Protein AF-C1F8W7-F1 (afdb_monomer_lite)

Structure (mmCIF, N/CA/C/O backbone):
data_AF-C1F8W7-F1
#
_entry.id   AF-C1F8W7-F1
#
loop_
_atom_site.group_PDB
_atom_site.id
_atom_site.type_symbol
_atom_site.label_atom_id
_atom_site.label_alt_id
_atom_site.label_comp_id
_atom_site.label_asym_id
_atom_site.label_entity_id
_atom_site.label_seq_id
_atom_site.pdbx_PDB_ins_code
_atom_site.Cartn_x
_atom_site.Cartn_y
_atom_site.Cartn_z
_atom_site.occupancy
_atom_site.B_iso_or_equiv
_atom_site.auth_seq_id
_atom_site.auth_comp_id
_atom_site.auth_asym_id
_atom_site.auth_atom_id
_atom_site.pdbx_PDB_model_num
ATOM 1 N N . MET A 1 1 ? 30.186 -10.500 -72.890 1.00 46.28 1 MET A N 1
ATOM 2 C CA . MET A 1 1 ? 31.158 -10.379 -71.781 1.00 46.28 1 MET A CA 1
ATOM 3 C C . MET A 1 1 ? 31.282 -8.920 -71.357 1.00 46.28 1 MET A C 1
ATOM 5 O O . MET A 1 1 ? 31.927 -8.168 -72.073 1.00 46.28 1 MET A O 1
ATOM 9 N N . LYS A 1 2 ? 30.659 -8.528 -70.236 1.00 42.94 2 LYS A N 1
ATOM 10 C CA . LYS A 1 2 ? 31.231 -7.647 -69.193 1.00 42.94 2 LYS A CA 1
ATOM 11 C C . LYS A 1 2 ? 30.174 -7.361 -68.121 1.00 42.94 2 LYS A C 1
ATOM 13 O O . LYS A 1 2 ? 29.133 -6.781 -68.398 1.00 42.94 2 LYS A O 1
ATOM 18 N N . GLN A 1 3 ? 30.465 -7.860 -66.924 1.00 51.31 3 GLN A N 1
ATOM 19 C CA . GLN A 1 3 ? 29.768 -7.640 -65.661 1.00 51.31 3 GLN A CA 1
ATOM 20 C C . GLN A 1 3 ? 30.191 -6.286 -65.079 1.00 51.31 3 GLN A C 1
ATOM 22 O O . GLN A 1 3 ? 31.383 -6.006 -65.108 1.00 51.31 3 GLN A O 1
ATOM 27 N N . TYR A 1 4 ? 29.271 -5.533 -64.471 1.00 52.44 4 TYR A N 1
ATOM 28 C CA . TYR A 1 4 ? 29.564 -4.606 -63.364 1.00 52.44 4 TYR A CA 1
ATOM 29 C C . TYR A 1 4 ? 28.331 -4.588 -62.446 1.00 52.44 4 TYR A C 1
ATOM 31 O O . TYR A 1 4 ? 27.256 -4.176 -62.862 1.00 52.44 4 TYR A O 1
ATOM 39 N N . PHE A 1 5 ? 28.339 -5.404 -61.391 1.00 50.53 5 PHE A N 1
ATOM 40 C CA . PHE A 1 5 ? 28.766 -5.091 -60.016 1.00 50.53 5 PHE A CA 1
ATOM 41 C C . PHE A 1 5 ? 27.821 -4.121 -59.300 1.00 50.53 5 PHE A C 1
ATOM 43 O O . PHE A 1 5 ? 27.728 -2.944 -59.631 1.00 50.53 5 PHE A O 1
ATOM 50 N N . GLY A 1 6 ? 27.096 -4.695 -58.337 1.00 49.03 6 GLY A N 1
ATOM 51 C CA . GLY A 1 6 ? 25.993 -4.090 -57.612 1.00 49.03 6 GLY A CA 1
ATOM 52 C C . GLY A 1 6 ? 26.380 -2.889 -56.759 1.00 49.03 6 GLY A C 1
ATOM 53 O O . GLY A 1 6 ? 27.480 -2.794 -56.214 1.00 49.03 6 GLY A O 1
ATOM 54 N N . TRP A 1 7 ? 25.410 -1.993 -56.622 1.00 49.84 7 TRP A N 1
ATOM 55 C CA . TRP A 1 7 ? 25.460 -0.896 -55.676 1.00 49.84 7 TRP A CA 1
ATOM 56 C C . TRP A 1 7 ? 24.860 -1.338 -54.344 1.00 49.84 7 TRP A C 1
ATOM 58 O O . TRP A 1 7 ? 23.746 -1.857 -54.274 1.00 49.84 7 TRP A O 1
ATOM 68 N N . PHE A 1 8 ? 25.665 -1.159 -53.302 1.00 49.38 8 PHE A N 1
ATOM 69 C CA . PHE A 1 8 ? 25.365 -1.442 -51.911 1.00 49.38 8 PHE A CA 1
ATOM 70 C C . PHE A 1 8 ? 24.140 -0.654 -51.436 1.00 49.38 8 PHE A C 1
ATOM 72 O O . PHE A 1 8 ? 24.135 0.576 -51.427 1.00 49.38 8 PHE A O 1
ATOM 79 N N . ALA A 1 9 ? 23.129 -1.385 -50.972 1.00 56.50 9 ALA A N 1
ATOM 80 C CA . ALA A 1 9 ? 22.101 -0.862 -50.094 1.00 56.50 9 ALA A CA 1
ATOM 81 C C . ALA A 1 9 ? 22.719 -0.588 -48.714 1.00 56.50 9 ALA A C 1
ATOM 83 O O . ALA A 1 9 ? 23.208 -1.505 -48.057 1.00 56.50 9 ALA A O 1
ATOM 84 N N . LEU A 1 10 ? 22.670 0.662 -48.260 1.00 51.47 10 LEU A N 1
ATOM 85 C CA . LEU A 1 10 ? 22.930 1.018 -46.867 1.00 51.47 10 LEU A CA 1
ATOM 86 C C . LEU A 1 10 ? 21.813 1.951 -46.392 1.00 51.47 10 LEU A C 1
ATOM 88 O O . LEU A 1 10 ? 21.983 3.151 -46.209 1.00 51.47 10 LEU A O 1
ATOM 92 N N . MET A 1 11 ? 20.622 1.372 -46.238 1.00 56.59 11 MET A N 1
ATOM 93 C CA . MET A 1 11 ? 19.545 1.978 -45.460 1.00 56.59 11 MET A CA 1
ATOM 94 C C . MET A 1 11 ? 19.928 1.863 -43.985 1.00 56.59 11 MET A C 1
ATOM 96 O O . MET A 1 11 ? 19.675 0.845 -43.342 1.00 56.59 11 MET A O 1
ATOM 100 N N . ALA A 1 12 ? 20.579 2.901 -43.465 1.00 53.66 12 ALA A N 1
ATOM 101 C CA . ALA A 1 12 ? 20.793 3.082 -42.040 1.00 53.66 12 ALA A CA 1
ATOM 102 C C . ALA A 1 12 ? 19.430 3.266 -41.355 1.00 53.66 12 ALA A C 1
ATOM 104 O O . ALA A 1 12 ? 18.890 4.368 -41.273 1.00 53.66 12 ALA A O 1
ATOM 105 N N . TRP A 1 13 ? 18.854 2.162 -40.884 1.00 55.41 13 TRP A N 1
ATOM 106 C CA . TRP A 1 13 ? 17.766 2.182 -39.918 1.00 55.41 13 TRP A CA 1
ATOM 107 C C . TRP A 1 13 ? 18.330 2.722 -38.604 1.00 55.41 13 TRP A C 1
ATOM 109 O O . TRP A 1 13 ? 18.877 1.982 -37.788 1.00 55.41 13 TRP A O 1
ATOM 119 N N . LEU A 1 14 ? 18.212 4.035 -38.405 1.00 54.22 14 LEU A N 1
ATOM 120 C CA . LEU A 1 14 ? 18.261 4.637 -37.079 1.00 54.22 14 LEU A CA 1
ATOM 121 C C . LEU A 1 14 ? 17.055 4.100 -36.306 1.00 54.22 14 LEU A C 1
ATOM 123 O O . LEU A 1 14 ? 15.965 4.669 -36.336 1.00 54.22 14 LEU A O 1
ATOM 127 N N . GLY A 1 15 ? 17.247 2.949 -35.664 1.00 50.66 15 GLY A N 1
ATOM 128 C CA . GLY A 1 15 ? 16.325 2.413 -34.682 1.00 50.66 15 GLY A CA 1
ATOM 129 C C . GLY A 1 15 ? 16.209 3.407 -33.536 1.00 50.66 15 GLY A C 1
ATOM 130 O O . GLY A 1 15 ? 17.016 3.392 -32.612 1.00 50.66 15 GLY A O 1
ATOM 131 N N . LEU A 1 16 ? 15.203 4.278 -33.608 1.00 54.72 16 LEU A N 1
ATOM 132 C CA . LEU A 1 16 ? 14.634 4.944 -32.447 1.00 54.72 16 LEU A CA 1
ATOM 133 C C . LEU A 1 16 ? 14.110 3.833 -31.539 1.00 54.72 16 LEU A C 1
ATOM 135 O O . LEU A 1 16 ? 12.988 3.357 -31.702 1.00 54.72 16 LEU A O 1
ATOM 139 N N . THR A 1 17 ? 14.949 3.360 -30.620 1.00 57.91 17 THR A N 1
ATOM 140 C CA . THR A 1 17 ? 14.480 2.543 -29.511 1.00 57.91 17 THR A CA 1
ATOM 141 C C . THR A 1 17 ? 13.478 3.403 -28.744 1.00 57.91 17 THR A C 1
ATOM 143 O O . THR A 1 17 ? 13.836 4.492 -28.285 1.00 57.91 17 THR A O 1
ATOM 146 N N . PRO A 1 18 ? 12.202 2.995 -28.626 1.00 52.28 18 PRO A N 1
ATOM 147 C CA . PRO A 1 18 ? 11.290 3.712 -27.761 1.00 52.28 18 PRO A CA 1
ATOM 148 C C . PRO A 1 18 ? 11.863 3.601 -26.351 1.00 52.28 18 PRO A C 1
ATOM 150 O O . PRO A 1 18 ? 11.937 2.512 -25.780 1.00 52.28 18 PRO A O 1
ATOM 153 N N . VAL A 1 19 ? 12.312 4.727 -25.798 1.00 52.12 19 VAL A N 1
ATOM 154 C CA . VAL A 1 19 ? 12.594 4.830 -24.371 1.00 52.12 19 VAL A CA 1
ATOM 155 C C . VAL A 1 19 ? 11.246 4.635 -23.694 1.00 52.12 19 VAL A C 1
ATOM 157 O O . VAL A 1 19 ? 10.442 5.564 -23.612 1.00 52.12 19 VAL A O 1
ATOM 160 N N . ALA A 1 20 ? 10.959 3.399 -23.288 1.00 51.06 20 ALA A N 1
ATOM 161 C CA . ALA A 1 20 ? 9.822 3.099 -22.445 1.00 51.06 20 ALA A CA 1
ATOM 162 C C . ALA A 1 20 ? 10.008 3.928 -21.172 1.00 51.06 20 ALA A C 1
ATOM 164 O O . ALA A 1 20 ? 10.838 3.602 -20.326 1.00 51.06 20 ALA A O 1
ATOM 165 N N . HIS A 1 21 ? 9.295 5.052 -21.074 1.00 50.25 21 HIS A N 1
ATOM 166 C CA . HIS A 1 21 ? 9.211 5.793 -19.827 1.00 50.25 21 HIS A CA 1
ATOM 167 C C . HIS A 1 21 ? 8.653 4.818 -18.801 1.00 50.25 21 HIS A C 1
ATOM 169 O O . HIS A 1 21 ? 7.505 4.384 -18.928 1.00 50.25 21 HIS A O 1
ATOM 175 N N . ALA A 1 22 ? 9.479 4.441 -17.824 1.00 58.25 22 ALA A N 1
ATOM 176 C CA . ALA A 1 22 ? 9.012 3.697 -16.671 1.00 58.25 22 ALA A CA 1
ATOM 177 C C . ALA A 1 22 ? 7.849 4.499 -16.076 1.00 58.25 22 ALA A C 1
ATOM 179 O O . ALA A 1 22 ? 8.026 5.639 -15.639 1.00 58.25 22 ALA A O 1
ATOM 180 N N . ARG A 1 23 ? 6.633 3.955 -16.175 1.00 75.12 23 ARG A N 1
ATOM 181 C CA . ARG A 1 23 ? 5.440 4.626 -15.670 1.00 75.12 23 ARG A CA 1
ATOM 182 C C . ARG A 1 23 ? 5.479 4.549 -14.155 1.00 75.12 23 ARG A C 1
ATOM 184 O O . ARG A 1 23 ? 5.170 3.516 -13.573 1.00 75.12 23 ARG A O 1
ATOM 191 N N . THR A 1 24 ? 5.861 5.655 -13.532 1.00 89.38 24 THR A N 1
ATOM 192 C CA . THR A 1 24 ? 5.735 5.825 -12.089 1.00 89.38 24 THR A CA 1
ATOM 193 C C . THR A 1 24 ? 4.258 5.962 -11.733 1.00 89.38 24 THR A C 1
ATOM 195 O O . THR A 1 24 ? 3.561 6.815 -12.284 1.00 89.38 24 THR A O 1
ATOM 198 N N . LEU A 1 25 ? 3.784 5.142 -10.800 1.00 93.81 25 LEU A N 1
ATOM 199 C CA . LEU A 1 25 ? 2.424 5.196 -10.286 1.00 93.81 25 LEU A CA 1
ATOM 200 C C . LEU A 1 25 ? 2.140 6.545 -9.623 1.00 93.81 25 LEU A C 1
ATOM 202 O O . LEU A 1 25 ? 2.922 7.055 -8.806 1.00 93.81 25 LEU A O 1
ATOM 206 N N . THR A 1 26 ? 0.967 7.094 -9.930 1.00 95.19 26 THR A N 1
ATOM 207 C CA . THR A 1 26 ? 0.398 8.195 -9.153 1.00 95.19 26 THR A CA 1
ATOM 208 C C . THR A 1 26 ? -0.009 7.697 -7.766 1.00 95.19 26 THR A C 1
ATOM 210 O O . THR A 1 26 ? -0.170 6.498 -7.532 1.00 95.19 26 THR A O 1
ATOM 213 N N . GLN A 1 27 ? -0.209 8.619 -6.824 1.00 95.69 27 GLN A N 1
ATOM 214 C CA . GLN A 1 27 ? -0.680 8.260 -5.485 1.00 95.69 27 GLN A CA 1
ATOM 215 C C . GLN A 1 27 ? -2.054 7.577 -5.527 1.00 95.69 27 GLN A C 1
ATOM 217 O O . GLN A 1 27 ? -2.262 6.596 -4.825 1.00 95.69 27 GLN A O 1
ATOM 222 N N . ALA A 1 28 ? -2.959 8.027 -6.402 1.00 96.81 28 ALA A N 1
ATOM 223 C CA . ALA A 1 28 ? -4.271 7.407 -6.580 1.00 96.81 28 ALA A CA 1
ATOM 224 C C . ALA A 1 28 ? -4.170 5.965 -7.110 1.00 96.81 28 ALA A C 1
ATOM 226 O O . ALA A 1 28 ? -4.838 5.072 -6.600 1.00 96.81 28 ALA A O 1
ATOM 227 N N . GLN A 1 29 ? -3.289 5.716 -8.083 1.00 97.31 29 GLN A N 1
ATOM 228 C CA . GLN A 1 29 ? -3.049 4.365 -8.603 1.00 97.31 29 GLN A CA 1
ATOM 229 C C . GLN A 1 29 ? -2.416 3.451 -7.549 1.00 97.31 29 GLN A C 1
ATOM 231 O O . GLN A 1 29 ? -2.781 2.285 -7.424 1.00 97.31 29 GLN A O 1
ATOM 236 N N . ALA A 1 30 ? -1.483 3.985 -6.760 1.00 97.75 30 ALA A N 1
ATOM 237 C CA . ALA A 1 30 ? -0.909 3.253 -5.643 1.00 97.75 30 ALA A CA 1
ATOM 238 C C . ALA A 1 30 ? -1.960 2.950 -4.559 1.00 97.75 30 ALA A C 1
ATOM 240 O O . ALA A 1 30 ? -1.977 1.847 -4.018 1.00 97.75 30 ALA A O 1
ATOM 241 N N . ARG A 1 31 ? -2.886 3.882 -4.299 1.00 98.38 31 ARG A N 1
ATOM 242 C CA . ARG A 1 31 ? -4.012 3.665 -3.383 1.00 98.38 31 ARG A CA 1
ATOM 243 C C . ARG A 1 31 ? -4.926 2.546 -3.875 1.00 98.38 31 ARG A C 1
ATOM 245 O O . ARG A 1 31 ? -5.341 1.729 -3.067 1.00 98.38 31 ARG A O 1
ATOM 252 N N . GLU A 1 32 ? -5.194 2.456 -5.180 1.00 98.25 32 GLU A N 1
ATOM 253 C CA . GLU A 1 32 ? -5.986 1.358 -5.764 1.00 98.25 32 GLU A CA 1
ATOM 254 C C . GLU A 1 32 ? -5.349 -0.016 -5.478 1.00 98.25 32 GLU A C 1
ATOM 256 O O . GLU A 1 32 ? -6.041 -0.958 -5.085 1.00 98.25 32 GLU A O 1
ATOM 261 N N . LEU A 1 33 ? -4.020 -0.123 -5.598 1.00 98.00 33 LEU A N 1
ATOM 262 C CA . LEU A 1 33 ? -3.277 -1.339 -5.247 1.00 98.00 33 LEU A CA 1
ATOM 263 C C . LEU A 1 33 ? -3.367 -1.656 -3.745 1.00 98.00 33 LEU A C 1
ATOM 265 O O . LEU A 1 33 ? -3.639 -2.799 -3.386 1.00 98.00 33 LEU A O 1
ATOM 269 N N . ALA A 1 34 ? -3.187 -0.660 -2.870 1.00 98.44 34 ALA A N 1
ATOM 270 C CA . ALA A 1 34 ? -3.287 -0.842 -1.419 1.00 98.44 34 ALA A CA 1
ATOM 271 C C . ALA A 1 34 ? -4.702 -1.260 -0.975 1.00 98.44 34 ALA A C 1
ATOM 273 O O . ALA A 1 34 ? -4.856 -2.203 -0.205 1.00 98.44 34 ALA A O 1
ATOM 274 N N . VAL A 1 35 ? -5.742 -0.621 -1.519 1.00 98.50 35 VAL A N 1
ATOM 275 C CA . VAL A 1 35 ? -7.155 -0.967 -1.281 1.00 98.50 35 VAL A CA 1
ATOM 276 C C . VAL A 1 35 ? -7.459 -2.392 -1.745 1.00 98.50 35 VAL A C 1
ATOM 278 O O . VAL A 1 35 ? -8.150 -3.131 -1.051 1.00 98.50 35 VAL A O 1
ATOM 281 N N . THR A 1 36 ? -6.909 -2.811 -2.888 1.00 98.44 36 THR A N 1
ATOM 282 C CA . THR A 1 36 ? -7.057 -4.189 -3.383 1.00 98.44 36 THR A CA 1
ATOM 283 C C . THR A 1 36 ? -6.463 -5.207 -2.405 1.00 98.44 36 THR A C 1
ATOM 285 O O . THR A 1 36 ? -7.055 -6.261 -2.179 1.00 98.44 36 THR A O 1
ATOM 288 N N . VAL A 1 37 ? -5.314 -4.894 -1.800 1.00 98.38 37 VAL A N 1
ATOM 289 C CA . VAL A 1 37 ? -4.708 -5.725 -0.749 1.00 98.38 37 VAL A CA 1
ATOM 290 C C . VAL A 1 37 ? -5.552 -5.729 0.525 1.00 98.38 37 VAL A C 1
ATOM 292 O O . VAL A 1 37 ? -5.797 -6.800 1.068 1.00 98.38 37 VAL A O 1
ATOM 295 N N . ALA A 1 38 ? -6.052 -4.575 0.969 1.00 98.19 38 ALA A N 1
ATOM 296 C CA . ALA A 1 38 ? -6.909 -4.485 2.151 1.00 98.19 38 ALA A CA 1
ATOM 297 C C . ALA A 1 38 ? -8.169 -5.362 2.015 1.00 98.19 38 ALA A C 1
ATOM 299 O O . ALA A 1 38 ? -8.490 -6.130 2.920 1.00 98.19 38 ALA A O 1
ATOM 300 N N . TRP A 1 39 ? -8.828 -5.322 0.851 1.00 98.06 39 TRP A N 1
ATOM 301 C CA . TRP A 1 39 ? -9.946 -6.214 0.529 1.00 98.06 39 TRP A CA 1
ATOM 302 C C . TRP A 1 39 ? -9.559 -7.694 0.590 1.00 98.06 39 TRP A C 1
ATOM 304 O O . TRP A 1 39 ? -10.320 -8.505 1.112 1.00 98.06 39 TRP A O 1
ATOM 314 N N . HIS A 1 40 ? -8.389 -8.054 0.055 1.00 97.69 40 HIS A N 1
ATOM 315 C CA . HIS A 1 40 ? -7.896 -9.433 0.075 1.00 97.69 40 HIS A CA 1
ATOM 316 C C . HIS A 1 40 ? -7.650 -9.948 1.499 1.00 97.69 40 HIS A C 1
ATOM 318 O O . HIS A 1 40 ? -7.936 -11.106 1.785 1.00 97.69 40 HIS A O 1
ATOM 324 N N . GLU A 1 41 ? -7.190 -9.076 2.394 1.00 97.00 41 GLU A N 1
ATOM 325 C CA . GLU A 1 41 ? -7.001 -9.357 3.823 1.00 97.00 41 GLU A CA 1
ATOM 326 C C . GLU A 1 41 ? -8.319 -9.359 4.623 1.00 97.00 41 GLU A C 1
ATOM 328 O O . GLU A 1 41 ? -8.312 -9.558 5.836 1.00 97.00 41 GLU A O 1
ATOM 333 N N . GLY A 1 42 ? -9.465 -9.138 3.968 1.00 97.44 42 GLY A N 1
ATOM 334 C CA . GLY A 1 42 ? -10.774 -9.105 4.618 1.00 97.44 42 GLY A CA 1
ATOM 335 C C . GLY A 1 42 ? -11.064 -7.809 5.380 1.00 97.44 42 GLY A C 1
ATOM 336 O O . GLY A 1 42 ? -12.008 -7.769 6.168 1.00 97.44 42 GLY A O 1
ATOM 337 N N . ILE A 1 43 ? -10.289 -6.743 5.153 1.00 97.56 43 ILE A N 1
ATOM 338 C CA . ILE A 1 43 ? -10.571 -5.427 5.730 1.00 97.56 43 ILE A CA 1
ATOM 339 C C . ILE A 1 43 ? -11.749 -4.804 4.962 1.00 97.56 43 ILE A C 1
ATOM 341 O O . ILE A 1 43 ? -11.656 -4.637 3.740 1.00 97.56 43 ILE A O 1
ATOM 345 N N . PRO A 1 44 ? -12.852 -4.429 5.637 1.00 95.12 44 PRO A N 1
ATOM 346 C CA . PRO A 1 44 ? -14.052 -3.932 4.975 1.00 95.12 44 PRO A CA 1
ATOM 347 C C . PRO A 1 44 ? -13.889 -2.454 4.604 1.00 95.12 44 PRO A C 1
ATOM 349 O O . PRO A 1 44 ? -14.525 -1.592 5.184 1.00 95.12 44 PRO A O 1
ATOM 352 N N . VAL A 1 45 ? -13.045 -2.129 3.628 1.00 94.88 45 VAL A N 1
ATOM 353 C CA . VAL A 1 45 ? -12.741 -0.734 3.230 1.00 94.88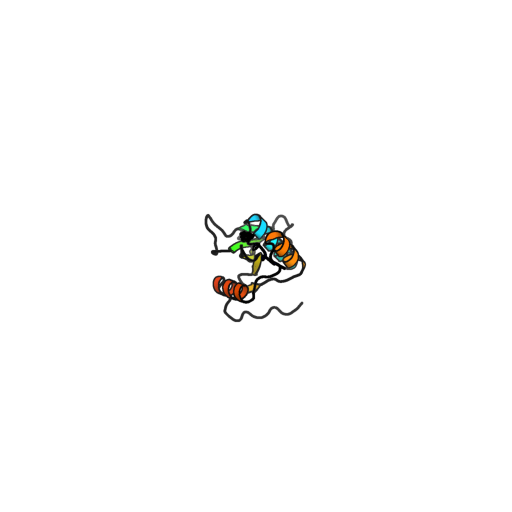 45 VAL A CA 1
ATOM 354 C C . VAL A 1 45 ? -13.914 0.038 2.595 1.00 94.88 45 VAL A C 1
ATOM 356 O O . VAL A 1 45 ? -13.731 1.167 2.153 1.00 94.88 45 VAL A O 1
ATOM 359 N N . SER A 1 46 ? -15.104 -0.564 2.505 1.00 95.38 46 SER A N 1
ATOM 360 C CA . SER A 1 46 ? -16.366 0.124 2.191 1.00 95.38 46 SER A CA 1
ATOM 361 C C . SER A 1 46 ? -17.181 0.519 3.429 1.00 95.38 46 SER A C 1
ATOM 363 O O . SER A 1 46 ? -18.219 1.154 3.274 1.00 95.38 46 SER A O 1
ATOM 365 N N . ASP A 1 47 ? -16.784 0.068 4.621 1.00 96.44 47 ASP A N 1
ATOM 366 C CA . ASP A 1 47 ? -17.322 0.523 5.908 1.00 96.44 47 ASP A CA 1
ATOM 367 C C . ASP A 1 47 ? -16.978 2.010 6.072 1.00 96.44 47 ASP A C 1
ATOM 369 O O . ASP A 1 47 ? -15.845 2.418 5.818 1.00 96.44 47 ASP A O 1
ATOM 373 N N . GLU A 1 48 ? -17.964 2.818 6.461 1.00 95.31 48 GLU A N 1
ATOM 374 C CA . GLU A 1 48 ? -17.815 4.270 6.596 1.00 95.31 48 GLU A CA 1
ATOM 375 C C . GLU A 1 48 ? -16.832 4.675 7.698 1.00 95.31 48 GLU A C 1
ATOM 377 O O . GLU A 1 48 ? -16.297 5.774 7.648 1.00 95.31 48 GLU A O 1
ATOM 382 N N . HIS A 1 49 ? -16.543 3.776 8.642 1.00 96.44 49 HIS A N 1
ATOM 383 C CA . HIS A 1 49 ? -15.549 3.984 9.694 1.00 96.44 49 HIS A CA 1
ATOM 384 C C . HIS A 1 49 ? -14.153 3.480 9.316 1.00 96.44 49 HIS A C 1
ATOM 386 O O . HIS A 1 49 ? -13.287 3.387 10.187 1.00 96.44 49 HIS A O 1
ATOM 392 N N . ILE A 1 50 ? -13.931 3.064 8.064 1.00 97.75 50 ILE A N 1
ATOM 393 C CA . ILE A 1 50 ? -12.622 2.620 7.586 1.00 97.75 50 ILE A CA 1
ATOM 394 C C . ILE A 1 50 ? -12.028 3.655 6.643 1.00 97.75 50 ILE A C 1
ATOM 396 O O . ILE A 1 50 ? -12.516 3.874 5.535 1.00 97.75 50 ILE A O 1
ATOM 400 N N . GLU A 1 51 ? -10.889 4.204 7.046 1.00 97.31 51 GLU A N 1
ATOM 401 C CA . GLU A 1 51 ? -10.135 5.155 6.242 1.00 97.31 51 GLU A CA 1
ATOM 402 C C . GLU A 1 51 ? -8.874 4.511 5.663 1.00 97.31 51 GLU A C 1
ATOM 404 O O . GLU A 1 51 ? -8.202 3.694 6.298 1.00 97.31 51 GLU A O 1
ATOM 409 N N . VAL A 1 52 ? -8.550 4.882 4.421 1.00 97.62 52 VAL A N 1
ATOM 410 C CA . VAL A 1 52 ? -7.282 4.530 3.768 1.00 97.62 52 VAL A CA 1
ATOM 411 C C . VAL A 1 52 ? -6.580 5.827 3.411 1.00 97.62 52 VAL A C 1
ATOM 413 O O . VAL A 1 52 ? -6.863 6.433 2.364 1.00 97.62 52 VAL A O 1
ATOM 416 N N . ASP A 1 53 ? -5.647 6.191 4.276 1.00 96.75 53 ASP A N 1
ATOM 417 C CA . ASP A 1 53 ? -4.997 7.487 4.321 1.00 96.75 53 ASP A CA 1
ATOM 418 C C . ASP A 1 53 ? -3.550 7.420 3.881 1.00 96.75 53 ASP A C 1
ATOM 420 O O . ASP A 1 53 ? -2.860 6.416 4.049 1.00 96.75 53 ASP A O 1
ATOM 424 N N . THR A 1 54 ? -3.069 8.515 3.303 1.00 96.94 54 THR A N 1
ATOM 425 C CA . THR A 1 54 ? -1.661 8.639 2.944 1.00 96.94 54 THR A CA 1
ATOM 426 C C . THR A 1 54 ? -0.812 8.954 4.170 1.00 96.94 54 THR A C 1
ATOM 428 O O . THR A 1 54 ? -1.126 9.847 4.947 1.00 96.94 54 THR A O 1
ATOM 431 N N . MET A 1 55 ? 0.325 8.276 4.293 1.00 96.94 55 MET A N 1
ATOM 432 C CA . MET A 1 55 ? 1.370 8.625 5.261 1.00 96.94 55 MET A CA 1
ATOM 433 C C . MET A 1 55 ? 2.324 9.703 4.720 1.00 96.94 55 MET A C 1
ATOM 435 O O . MET A 1 55 ? 3.124 10.256 5.473 1.00 96.94 55 MET A O 1
ATOM 439 N N . ASP A 1 56 ? 2.280 9.987 3.412 1.00 92.75 56 ASP A N 1
ATOM 440 C CA . ASP A 1 56 ? 3.072 11.053 2.790 1.00 92.75 56 ASP A CA 1
ATOM 441 C C . ASP A 1 56 ? 2.549 12.428 3.271 1.00 92.75 56 ASP A C 1
ATOM 443 O O . ASP A 1 56 ? 1.423 12.807 2.950 1.00 92.75 56 ASP A O 1
ATOM 447 N N . ALA A 1 57 ? 3.365 13.187 4.014 1.00 90.06 57 ALA A N 1
ATOM 448 C CA . ALA A 1 57 ? 3.009 14.485 4.606 1.00 90.06 57 ALA A CA 1
ATOM 449 C C . ALA A 1 57 ? 3.827 15.624 3.971 1.00 90.06 57 ALA A C 1
ATOM 451 O O . ALA A 1 57 ? 4.847 16.061 4.502 1.00 90.06 57 ALA A O 1
ATOM 452 N N . GLY A 1 58 ? 3.438 16.055 2.767 1.00 88.12 58 GLY A N 1
ATOM 453 C CA . GLY A 1 58 ? 4.181 17.048 1.969 1.00 88.12 58 GLY A CA 1
ATOM 454 C C . GLY A 1 58 ? 5.470 16.515 1.320 1.00 88.12 58 GLY A C 1
ATOM 455 O O . GLY A 1 58 ? 5.961 17.094 0.354 1.00 88.12 58 GLY A O 1
ATOM 456 N N . ALA A 1 59 ? 5.976 15.375 1.790 1.00 90.94 59 ALA A N 1
ATOM 457 C CA . ALA A 1 59 ? 7.043 14.589 1.184 1.00 90.94 59 ALA A CA 1
ATOM 458 C C . ALA A 1 59 ? 6.731 13.083 1.314 1.00 90.94 59 ALA A C 1
ATOM 460 O O . ALA A 1 59 ? 5.947 12.703 2.189 1.00 90.94 59 ALA A O 1
ATOM 461 N N . PRO A 1 60 ? 7.330 12.215 0.473 1.00 92.81 60 PRO A N 1
ATOM 462 C CA . PRO A 1 60 ? 7.147 10.772 0.596 1.00 92.81 60 PRO A CA 1
ATOM 463 C C . PRO A 1 60 ? 7.610 10.262 1.964 1.00 92.81 60 PRO A C 1
ATOM 465 O O . PRO A 1 60 ? 8.744 10.540 2.357 1.00 92.81 60 PRO A O 1
ATOM 468 N N . TYR A 1 61 ? 6.777 9.468 2.643 1.00 94.62 61 TYR A N 1
ATOM 469 C CA . TYR A 1 61 ? 7.156 8.797 3.894 1.00 94.62 61 TYR A CA 1
ATOM 470 C C . TYR A 1 61 ? 8.349 7.854 3.673 1.00 94.62 61 TYR A C 1
ATOM 472 O O . TYR A 1 61 ? 9.294 7.810 4.459 1.00 94.62 61 TYR A O 1
ATOM 480 N N . LEU A 1 62 ? 8.332 7.148 2.538 1.00 94.44 62 LEU A N 1
ATOM 481 C CA . LEU A 1 62 ? 9.416 6.300 2.056 1.00 94.44 62 LEU A CA 1
ATOM 482 C C . LEU A 1 62 ? 9.747 6.655 0.609 1.00 94.44 62 LEU A C 1
ATOM 484 O O . LEU A 1 62 ? 8.892 6.627 -0.280 1.00 94.44 62 LEU A O 1
ATOM 488 N N . LYS A 1 63 ? 11.017 6.968 0.345 1.00 93.56 63 LYS A N 1
ATOM 489 C CA . LYS A 1 63 ? 11.469 7.344 -0.998 1.00 93.56 63 LYS A CA 1
ATOM 490 C C . LYS A 1 63 ? 11.212 6.207 -1.992 1.00 93.56 63 LYS A C 1
ATOM 492 O O . LYS A 1 63 ? 11.681 5.092 -1.802 1.00 93.56 63 LYS A O 1
ATOM 497 N N . GLY A 1 64 ? 10.517 6.518 -3.086 1.00 93.75 64 GLY A N 1
ATOM 498 C CA . GLY A 1 64 ? 10.169 5.546 -4.132 1.00 93.75 64 GLY A CA 1
ATOM 499 C C . GLY A 1 64 ? 8.877 4.768 -3.868 1.00 93.75 64 GLY A C 1
ATOM 500 O O . GLY A 1 64 ? 8.435 4.027 -4.746 1.00 93.75 64 GLY A O 1
ATOM 501 N N . PHE A 1 65 ? 8.236 4.983 -2.718 1.00 96.81 65 PHE A N 1
ATOM 502 C CA . PHE A 1 65 ? 6.968 4.364 -2.356 1.00 96.81 65 PHE A CA 1
ATOM 503 C C . PHE A 1 65 ? 5.867 5.424 -2.216 1.00 96.81 65 PHE A C 1
ATOM 505 O O . PHE A 1 65 ? 6.131 6.617 -2.065 1.00 96.81 65 PHE A O 1
ATOM 512 N N . ALA A 1 66 ? 4.618 4.995 -2.338 1.00 97.62 66 ALA A N 1
ATOM 513 C CA . ALA A 1 66 ? 3.476 5.674 -1.741 1.00 97.62 66 ALA A CA 1
ATOM 514 C C . ALA A 1 66 ? 3.066 4.839 -0.526 1.00 97.62 66 ALA A C 1
ATOM 516 O O . ALA A 1 66 ? 2.920 3.621 -0.655 1.00 97.62 66 ALA A O 1
ATOM 517 N N . SER A 1 67 ? 2.948 5.472 0.637 1.00 98.12 67 SER A N 1
ATOM 518 C CA . SER A 1 67 ? 2.705 4.765 1.897 1.00 98.12 67 SER A CA 1
ATOM 519 C C . SER A 1 67 ? 1.313 5.093 2.422 1.00 98.12 67 SER A C 1
ATOM 521 O O . SER A 1 67 ? 0.900 6.253 2.371 1.00 98.12 67 SER A O 1
ATOM 523 N N . PHE A 1 68 ? 0.597 4.082 2.905 1.00 98.44 68 PHE A N 1
ATOM 524 C CA . PHE A 1 68 ? -0.792 4.190 3.331 1.00 98.44 68 PHE A CA 1
ATOM 525 C C . PHE A 1 68 ? -1.015 3.556 4.703 1.00 98.44 68 PHE A C 1
ATOM 527 O O . PHE A 1 68 ? -0.488 2.482 4.992 1.00 98.44 68 PHE A O 1
ATOM 534 N N . LEU A 1 69 ? -1.846 4.202 5.512 1.00 97.56 69 LEU A N 1
ATOM 535 C CA . LEU A 1 69 ? -2.437 3.651 6.724 1.00 97.56 69 LEU A CA 1
ATOM 536 C C . LEU A 1 69 ? -3.864 3.215 6.412 1.00 97.56 69 LEU A C 1
ATOM 538 O O . LEU A 1 69 ? -4.601 3.945 5.755 1.00 97.56 69 LEU A O 1
ATOM 542 N N . VAL A 1 70 ? -4.249 2.039 6.899 1.00 98.06 70 VAL A N 1
ATOM 543 C CA . VAL A 1 70 ? -5.657 1.649 6.980 1.00 98.06 70 VAL A CA 1
ATOM 544 C C . VAL A 1 70 ? -6.072 1.736 8.436 1.00 98.06 70 VAL A C 1
ATOM 546 O O . VAL A 1 70 ? -5.469 1.078 9.289 1.00 98.06 70 VAL A O 1
ATOM 549 N N . LEU A 1 71 ? -7.058 2.575 8.722 1.00 97.62 71 LEU A N 1
ATOM 550 C CA . LEU A 1 71 ? -7.504 2.912 10.068 1.00 97.62 71 LEU A CA 1
ATOM 551 C C . LEU A 1 71 ? -8.973 2.530 10.237 1.00 97.62 71 LEU A C 1
ATOM 553 O O . LEU A 1 71 ? -9.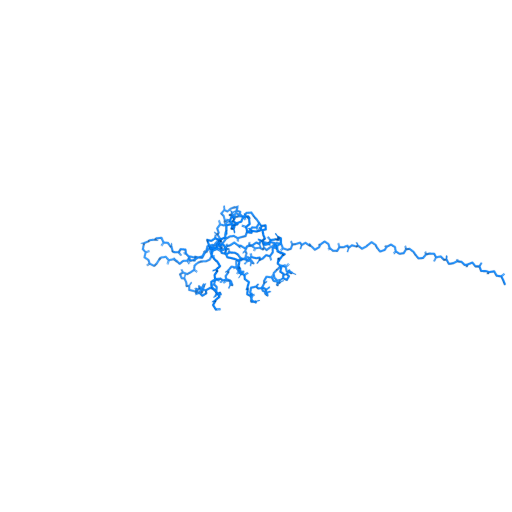741 2.573 9.280 1.00 97.62 71 LEU A O 1
ATOM 557 N N . ARG A 1 72 ? -9.357 2.172 11.462 1.00 97.69 72 ARG A N 1
ATOM 558 C CA . ARG A 1 72 ? -10.745 2.210 11.914 1.00 97.69 72 ARG A CA 1
ATOM 559 C C . ARG A 1 72 ? -10.920 3.410 12.827 1.00 97.69 72 ARG A C 1
ATOM 561 O O . ARG A 1 72 ? -10.285 3.445 13.885 1.00 97.69 72 ARG A O 1
ATOM 568 N N . GLU A 1 73 ? -11.788 4.327 12.430 1.00 96.56 73 GLU A N 1
ATOM 569 C CA . GLU A 1 73 ? -12.165 5.471 13.247 1.00 96.56 73 GLU A CA 1
ATOM 570 C C . GLU A 1 73 ? -12.818 5.013 14.552 1.00 96.56 73 GLU A C 1
ATOM 572 O O . GLU A 1 73 ? -13.625 4.074 14.584 1.00 96.56 73 GLU A O 1
ATOM 577 N N . SER A 1 74 ? -12.469 5.670 15.653 1.00 94.12 74 SER A N 1
ATOM 578 C CA . SER A 1 74 ? -13.101 5.388 16.937 1.00 94.12 74 SER A CA 1
ATOM 579 C C . SER A 1 74 ? -14.525 5.952 16.988 1.00 94.12 74 SER A C 1
ATOM 581 O O . SER A 1 74 ? -14.746 7.153 16.8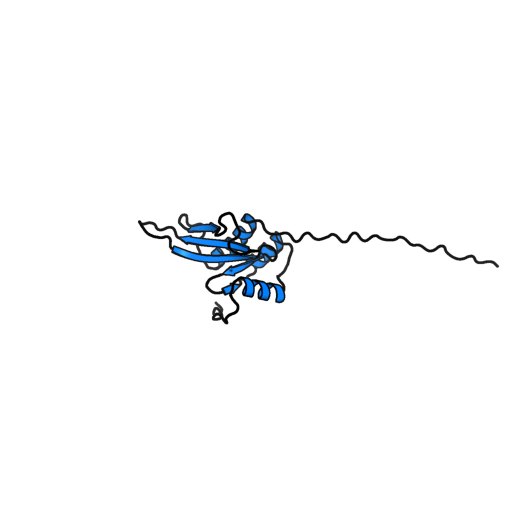62 1.00 94.12 74 SER A O 1
ATOM 583 N N . THR A 1 75 ? -15.513 5.108 17.299 1.00 92.56 75 THR A N 1
ATOM 584 C CA . THR A 1 75 ? -16.913 5.539 17.507 1.00 92.56 75 THR A CA 1
ATOM 585 C C . THR A 1 75 ? -17.153 6.172 18.885 1.00 92.56 75 THR A C 1
ATOM 587 O O . THR A 1 75 ? -18.281 6.512 19.241 1.00 92.56 75 THR A O 1
ATOM 590 N N . THR A 1 76 ? -16.106 6.285 19.703 1.00 92.69 76 THR A N 1
ATOM 591 C CA . THR A 1 76 ? -16.116 6.910 21.035 1.00 92.69 76 THR A CA 1
ATOM 592 C C . THR A 1 76 ? -14.894 7.819 21.185 1.00 92.69 76 THR A C 1
ATOM 594 O O . THR A 1 76 ? -13.933 7.652 20.437 1.00 92.69 76 THR A O 1
ATOM 597 N N . PRO A 1 77 ? -14.861 8.767 22.138 1.00 94.50 77 PRO A N 1
ATOM 598 C CA . PRO A 1 77 ? -13.656 9.556 22.380 1.00 94.50 77 PRO A CA 1
ATOM 599 C C . PRO A 1 77 ? -12.440 8.656 22.654 1.00 94.50 77 PRO A C 1
ATOM 601 O O . PRO A 1 77 ? -12.419 7.915 23.635 1.00 94.50 77 PRO A O 1
ATOM 604 N N . GLY A 1 78 ? -11.434 8.711 21.784 1.00 92.38 78 GLY A N 1
ATOM 605 C CA . GLY A 1 78 ? -10.276 7.823 21.838 1.00 92.38 78 GLY A CA 1
ATOM 606 C C . GLY A 1 78 ? -9.490 7.824 20.526 1.00 92.38 78 GLY A C 1
ATOM 607 O O . GLY A 1 78 ? -9.905 8.482 19.575 1.00 92.38 78 GLY A O 1
ATOM 608 N N . PRO A 1 79 ? -8.339 7.134 20.485 1.00 94.19 79 PRO A N 1
ATOM 609 C CA . PRO A 1 79 ? -7.541 7.024 19.274 1.00 94.19 79 PRO A CA 1
ATOM 610 C C . PRO A 1 79 ? -8.163 6.041 18.278 1.00 94.19 79 PRO A C 1
ATOM 612 O O . PRO A 1 79 ? -8.747 5.028 18.670 1.00 94.19 79 PRO A O 1
ATOM 615 N N . ASP A 1 80 ? -7.937 6.297 16.995 1.00 95.94 80 ASP A N 1
ATOM 616 C CA . ASP A 1 80 ? -8.263 5.353 15.930 1.00 95.94 80 ASP A CA 1
ATOM 617 C C . ASP A 1 80 ? -7.393 4.099 16.016 1.00 95.94 80 ASP A C 1
ATOM 619 O O . ASP A 1 80 ? -6.266 4.101 16.525 1.00 95.94 80 ASP A O 1
ATOM 623 N N . THR A 1 81 ? -7.913 2.999 15.481 1.00 96.88 81 THR A N 1
ATOM 624 C CA . THR A 1 81 ? -7.195 1.726 15.451 1.00 96.88 81 THR A CA 1
ATOM 625 C C . THR A 1 81 ? -6.516 1.542 14.103 1.00 96.88 81 THR A C 1
ATOM 627 O O . THR A 1 81 ? -7.180 1.443 13.076 1.00 96.88 81 THR A O 1
ATOM 630 N N . THR A 1 82 ? -5.186 1.436 14.084 1.00 96.88 82 THR A N 1
ATOM 631 C CA . THR A 1 82 ? -4.468 1.032 12.868 1.00 96.88 82 THR A CA 1
ATOM 632 C C . THR A 1 82 ? -4.691 -0.447 12.578 1.00 96.88 82 THR A C 1
ATOM 634 O O . THR A 1 82 ? -4.340 -1.296 13.392 1.00 96.88 82 THR A O 1
ATOM 637 N N . LEU A 1 83 ? -5.223 -0.743 11.395 1.00 97.62 83 LEU A N 1
ATOM 638 C CA . LEU A 1 83 ? -5.454 -2.100 10.907 1.00 97.62 83 LEU A CA 1
ATOM 639 C C . LEU A 1 83 ? -4.294 -2.616 10.054 1.00 97.62 83 LEU A C 1
ATOM 641 O O . LEU A 1 83 ? -3.939 -3.784 10.159 1.00 97.62 83 LEU A O 1
ATOM 645 N N . ALA A 1 84 ? -3.699 -1.758 9.219 1.00 97.75 84 ALA A N 1
ATOM 646 C CA . ALA A 1 84 ? -2.574 -2.126 8.359 1.00 97.75 84 ALA A CA 1
ATOM 647 C C . ALA A 1 84 ? -1.730 -0.911 7.956 1.00 97.75 84 ALA A C 1
ATOM 649 O O . ALA A 1 84 ? -2.212 0.228 7.953 1.00 97.75 84 ALA A O 1
ATOM 650 N N . ARG A 1 85 ? -0.473 -1.161 7.572 1.00 98.12 85 ARG A N 1
ATOM 651 C CA . ARG A 1 85 ? 0.426 -0.167 6.973 1.00 98.12 85 ARG A CA 1
ATOM 652 C C . ARG A 1 85 ? 0.981 -0.712 5.670 1.00 98.12 85 ARG A C 1
ATOM 654 O O . ARG A 1 85 ? 1.762 -1.660 5.670 1.00 98.12 85 ARG A O 1
ATOM 661 N N . TYR A 1 86 ? 0.610 -0.098 4.554 1.00 98.44 86 TYR A N 1
ATOM 662 C CA . TYR A 1 86 ? 1.039 -0.543 3.235 1.00 98.44 86 TYR A CA 1
ATOM 663 C C . TYR A 1 86 ? 2.060 0.403 2.613 1.00 98.44 86 TYR A C 1
ATOM 665 O O . TYR A 1 86 ? 1.856 1.611 2.576 1.00 98.44 86 TYR A O 1
ATOM 673 N N . ALA A 1 87 ? 3.119 -0.156 2.033 1.00 98.12 87 ALA A N 1
ATOM 674 C CA . ALA A 1 87 ? 4.033 0.554 1.148 1.00 98.12 87 ALA A CA 1
ATOM 675 C C . ALA A 1 87 ? 3.891 0.013 -0.277 1.00 98.12 87 ALA A C 1
ATOM 677 O O . ALA A 1 87 ? 4.103 -1.174 -0.532 1.00 98.12 87 ALA A O 1
ATOM 678 N N . VAL A 1 88 ? 3.561 0.896 -1.218 1.00 97.44 88 VAL A N 1
ATOM 679 C CA . VAL A 1 88 ? 3.432 0.564 -2.640 1.00 97.44 88 VAL A CA 1
ATOM 680 C C . VAL A 1 88 ? 4.606 1.153 -3.401 1.00 97.44 88 VAL A C 1
ATOM 682 O O . VAL A 1 88 ? 4.750 2.374 -3.475 1.00 97.44 88 VAL A O 1
ATOM 685 N N . ASN A 1 89 ? 5.454 0.307 -3.981 1.00 95.81 89 ASN A N 1
ATOM 686 C CA . ASN A 1 89 ? 6.569 0.784 -4.791 1.00 95.81 89 ASN A CA 1
ATOM 687 C C . ASN A 1 89 ? 6.027 1.439 -6.066 1.00 95.81 89 ASN A C 1
ATOM 689 O O . ASN A 1 89 ? 5.307 0.812 -6.842 1.00 95.81 89 ASN A O 1
ATOM 693 N N . ARG A 1 90 ? 6.386 2.700 -6.312 1.00 94.38 90 ARG A N 1
ATOM 694 C CA . ARG A 1 90 ? 5.807 3.474 -7.416 1.00 94.38 90 ARG A CA 1
ATOM 695 C C . ARG A 1 90 ? 6.291 3.024 -8.796 1.00 94.38 90 ARG A C 1
ATOM 697 O O . ARG A 1 90 ? 5.652 3.367 -9.778 1.00 94.38 90 ARG A O 1
ATOM 704 N N . SER A 1 91 ? 7.400 2.294 -8.891 1.00 91.62 91 SER A N 1
ATOM 705 C CA . SER A 1 91 ? 7.940 1.801 -10.165 1.00 91.62 91 SER A CA 1
ATOM 706 C C . SER A 1 91 ? 7.437 0.392 -10.477 1.00 91.62 91 SER A C 1
ATOM 708 O O . SER A 1 91 ? 6.914 0.129 -11.558 1.00 91.62 91 SER A O 1
ATOM 710 N N . SER A 1 92 ? 7.554 -0.523 -9.513 1.00 91.62 92 SER A N 1
ATOM 711 C CA . SER A 1 92 ? 7.174 -1.921 -9.712 1.00 91.62 92 SER A CA 1
ATOM 712 C C . SER A 1 92 ? 5.683 -2.171 -9.488 1.00 91.62 92 SER A C 1
ATOM 714 O O . SER A 1 92 ? 5.121 -3.076 -10.101 1.00 91.62 92 SER A O 1
ATOM 716 N N . GLY A 1 93 ? 5.031 -1.374 -8.637 1.00 94.2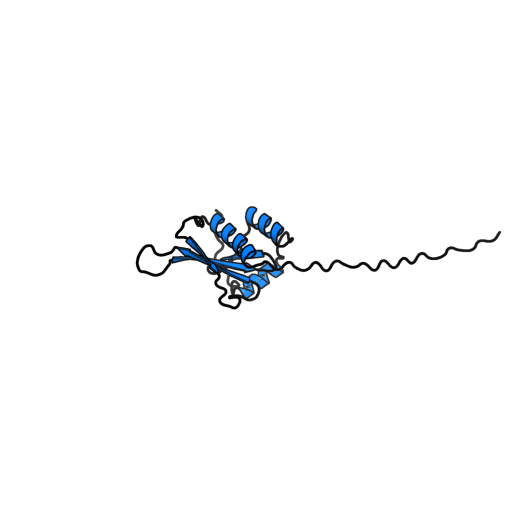5 93 GLY A N 1
ATOM 717 C CA . GLY A 1 93 ? 3.673 -1.610 -8.145 1.00 94.25 93 GLY A CA 1
ATOM 718 C C . GLY A 1 93 ? 3.573 -2.756 -7.137 1.00 94.25 93 GLY A C 1
ATOM 719 O O . GLY A 1 93 ? 2.472 -3.222 -6.856 1.00 94.25 93 GLY A O 1
ATOM 720 N N . ASN A 1 94 ? 4.699 -3.234 -6.601 1.00 94.88 94 ASN A N 1
ATOM 721 C CA . ASN A 1 94 ? 4.694 -4.167 -5.480 1.00 94.88 94 ASN A CA 1
ATOM 722 C C . ASN A 1 94 ? 4.064 -3.523 -4.243 1.00 94.88 94 ASN A C 1
ATOM 724 O O . ASN A 1 94 ? 4.331 -2.358 -3.947 1.00 94.88 94 ASN A O 1
ATOM 728 N N . VAL A 1 95 ? 3.284 -4.311 -3.502 1.00 96.88 95 VAL A N 1
ATOM 729 C CA . VAL A 1 95 ? 2.654 -3.895 -2.246 1.00 96.88 95 VAL A CA 1
ATOM 730 C C . VAL A 1 95 ? 3.224 -4.713 -1.096 1.00 96.88 95 VAL A C 1
ATOM 732 O O . VAL A 1 95 ? 3.276 -5.945 -1.163 1.00 96.88 95 VAL A O 1
ATOM 735 N N . TRP A 1 96 ? 3.636 -4.014 -0.045 1.00 97.50 96 TRP A N 1
ATOM 736 C CA . TRP A 1 96 ? 4.200 -4.581 1.173 1.00 97.50 96 TRP A CA 1
ATOM 737 C C . TRP A 1 96 ? 3.384 -4.151 2.388 1.00 97.50 96 TRP A C 1
ATOM 739 O O . TRP A 1 96 ? 3.078 -2.970 2.510 1.00 97.50 96 TRP A O 1
ATOM 749 N N . GLU A 1 97 ? 3.079 -5.077 3.294 1.00 96.69 97 GLU A N 1
ATOM 750 C CA . GLU A 1 97 ? 2.723 -4.751 4.678 1.00 96.69 97 GLU A CA 1
ATOM 751 C C . GLU A 1 97 ? 4.015 -4.442 5.448 1.00 96.69 97 GLU A C 1
ATOM 753 O O . GLU A 1 97 ? 4.972 -5.224 5.415 1.00 96.69 97 GLU A O 1
ATOM 758 N N . MET A 1 98 ? 4.069 -3.271 6.075 1.00 95.19 98 MET A N 1
ATOM 759 C CA . MET A 1 98 ? 5.295 -2.698 6.633 1.00 95.19 98 MET A CA 1
ATOM 760 C C . MET A 1 98 ? 5.635 -3.216 8.033 1.00 95.19 98 MET A C 1
ATOM 762 O O . MET A 1 98 ? 6.797 -3.173 8.425 1.00 95.19 98 MET A O 1
ATOM 766 N N . THR A 1 99 ? 4.652 -3.682 8.798 1.00 91.94 99 THR A N 1
ATOM 767 C CA . THR A 1 99 ? 4.829 -4.196 10.161 1.00 91.94 99 THR A CA 1
ATOM 768 C C . THR A 1 99 ? 5.208 -5.677 10.154 1.00 91.94 99 THR A C 1
ATOM 770 O O . THR A 1 99 ? 6.132 -6.089 10.851 1.00 91.94 99 THR A O 1
ATOM 773 N N . GLU A 1 100 ? 4.534 -6.477 9.337 1.00 92.12 100 GLU A N 1
ATOM 774 C CA . GLU A 1 100 ? 4.777 -7.907 9.148 1.00 92.12 100 GLU A CA 1
ATOM 775 C C . GLU A 1 100 ? 5.863 -8.189 8.106 1.00 92.12 100 GLU A C 1
ATOM 777 O O . GLU A 1 100 ? 6.299 -9.334 7.954 1.00 92.12 100 GLU A O 1
ATOM 782 N N . CYS A 1 101 ? 6.308 -7.165 7.371 1.00 93.12 101 CYS A N 1
ATOM 783 C CA . CYS A 1 101 ? 7.301 -7.293 6.307 1.00 93.12 101 CYS A CA 1
ATOM 784 C C . CYS A 1 101 ? 6.905 -8.318 5.231 1.00 93.12 101 CYS A C 1
ATOM 786 O O . CYS A 1 101 ? 7.726 -9.089 4.708 1.00 93.12 101 CYS A O 1
ATOM 788 N N . ARG A 1 102 ? 5.615 -8.317 4.893 1.00 94.25 102 ARG A N 1
ATOM 789 C CA . ARG A 1 102 ? 4.981 -9.256 3.969 1.00 94.25 102 ARG A CA 1
ATOM 790 C C . ARG A 1 102 ? 4.741 -8.594 2.619 1.00 94.25 102 ARG A C 1
ATOM 792 O O . ARG A 1 102 ? 4.049 -7.588 2.540 1.00 94.25 102 ARG A O 1
ATOM 799 N N . ARG A 1 103 ? 5.279 -9.178 1.544 1.00 95.12 103 ARG A N 1
ATOM 800 C CA . ARG A 1 103 ? 4.904 -8.807 0.169 1.00 95.12 103 ARG A CA 1
ATOM 801 C C . ARG A 1 103 ? 3.636 -9.560 -0.216 1.00 95.12 103 ARG A C 1
ATOM 803 O O . ARG A 1 103 ? 3.540 -10.750 0.074 1.00 95.12 103 ARG A O 1
ATOM 810 N N . TYR A 1 104 ? 2.724 -8.892 -0.908 1.00 95.12 104 TYR A N 1
ATOM 811 C CA . TYR A 1 104 ? 1.537 -9.530 -1.469 1.00 95.12 104 TYR A CA 1
ATOM 812 C C . TYR A 1 104 ? 1.760 -9.976 -2.915 1.00 95.12 104 TYR A C 1
ATOM 814 O O . TYR A 1 104 ? 2.324 -9.240 -3.731 1.00 95.12 104 TYR A O 1
ATOM 822 N N . ASP A 1 105 ? 1.294 -11.182 -3.229 1.00 92.94 105 ASP A N 1
ATOM 823 C CA . ASP A 1 105 ? 1.156 -11.733 -4.576 1.00 92.94 105 ASP A CA 1
ATOM 824 C C . ASP A 1 105 ? -0.114 -12.583 -4.691 1.00 92.94 105 ASP A C 1
ATOM 826 O O . ASP A 1 105 ? -0.180 -13.734 -4.273 1.00 92.94 105 ASP A O 1
ATOM 830 N N . PHE A 1 106 ? -1.145 -12.014 -5.308 1.00 95.06 106 PHE A N 1
ATOM 831 C CA . PHE A 1 106 ? -2.348 -12.749 -5.690 1.00 95.06 106 PHE A CA 1
ATOM 832 C C . PHE A 1 106 ? -2.848 -12.266 -7.050 1.00 95.06 106 PHE A C 1
ATOM 834 O O . PHE A 1 106 ? -2.585 -11.136 -7.464 1.00 95.06 106 PHE A O 1
ATOM 841 N N . ALA A 1 107 ? -3.597 -13.121 -7.750 1.00 95.00 107 ALA A N 1
ATOM 842 C CA . ALA A 1 107 ? -3.912 -12.934 -9.168 1.00 95.00 107 ALA A CA 1
ATOM 843 C C . ALA A 1 107 ? -4.576 -11.583 -9.495 1.00 95.00 107 ALA A C 1
ATOM 845 O O . ALA A 1 107 ? -4.229 -10.950 -10.493 1.00 95.00 107 ALA A O 1
ATOM 846 N N . ALA A 1 108 ? -5.505 -11.117 -8.653 1.00 95.62 108 ALA A N 1
ATOM 847 C CA . ALA A 1 108 ? -6.166 -9.827 -8.852 1.00 95.62 108 ALA A CA 1
ATOM 848 C C . ALA A 1 108 ? -5.195 -8.641 -8.690 1.00 95.62 108 ALA A C 1
ATOM 850 O O . ALA A 1 108 ? -5.220 -7.720 -9.509 1.00 95.62 108 ALA A O 1
ATOM 851 N N . LEU A 1 109 ? -4.294 -8.691 -7.701 1.00 95.94 109 LEU A N 1
ATOM 852 C CA . LEU A 1 109 ? -3.255 -7.676 -7.519 1.00 95.94 109 LEU A CA 1
ATOM 853 C C . LEU A 1 109 ? -2.270 -7.668 -8.690 1.00 95.94 109 LEU A C 1
ATOM 855 O O . LEU A 1 109 ? -1.940 -6.603 -9.204 1.00 95.94 109 LEU A O 1
ATOM 859 N N . ASP A 1 110 ? -1.840 -8.843 -9.153 1.00 93.56 110 ASP A N 1
ATOM 860 C CA . ASP A 1 110 ? -0.928 -8.965 -10.293 1.00 93.56 110 ASP A CA 1
ATOM 861 C C . ASP A 1 110 ? -1.543 -8.403 -11.581 1.00 93.56 110 ASP A C 1
ATOM 863 O O . ASP A 1 110 ? -0.874 -7.689 -12.335 1.00 93.56 110 ASP A O 1
ATOM 867 N N . ALA A 1 111 ? -2.827 -8.686 -11.822 1.00 93.94 111 ALA A N 1
ATOM 868 C CA . ALA A 1 111 ? -3.563 -8.153 -12.963 1.00 93.94 111 ALA A CA 1
ATOM 869 C C . ALA A 1 111 ? -3.665 -6.621 -12.905 1.00 93.94 111 ALA A C 1
ATOM 871 O O . ALA A 1 111 ? -3.387 -5.946 -13.902 1.00 93.94 111 ALA A O 1
ATOM 872 N N . LEU A 1 112 ? -4.005 -6.067 -11.736 1.00 94.94 112 LEU A N 1
ATOM 873 C CA . LEU A 1 112 ? -4.084 -4.623 -11.529 1.00 94.94 112 LEU A CA 1
ATOM 874 C C . LEU A 1 112 ? -2.714 -3.955 -11.696 1.00 94.94 112 LEU A C 1
ATOM 876 O O . LEU A 1 112 ? -2.586 -2.992 -12.453 1.00 94.94 112 LEU A O 1
ATOM 880 N N . ARG A 1 113 ? -1.670 -4.502 -11.066 1.00 93.25 113 ARG A N 1
ATOM 881 C CA . ARG A 1 113 ? -0.289 -4.026 -11.201 1.00 93.25 113 ARG A CA 1
ATOM 882 C C . ARG A 1 113 ? 0.129 -3.981 -12.664 1.00 93.25 113 ARG A C 1
ATOM 884 O O . ARG A 1 113 ? 0.559 -2.933 -13.133 1.00 93.25 113 ARG A O 1
ATOM 891 N N . LYS A 1 114 ? -0.071 -5.073 -13.410 1.00 91.44 114 LYS A N 1
ATOM 892 C CA . LYS A 1 114 ? 0.259 -5.143 -14.840 1.00 91.44 114 LYS A CA 1
ATOM 893 C C . LYS A 1 114 ? -0.494 -4.096 -15.659 1.00 91.44 114 LYS A C 1
ATOM 895 O O . LYS A 1 114 ? 0.097 -3.497 -16.553 1.00 91.44 114 LYS A O 1
ATOM 900 N N . ARG A 1 115 ? -1.773 -3.852 -15.356 1.00 92.44 115 ARG A N 1
ATOM 901 C CA . ARG A 1 115 ? -2.579 -2.812 -16.017 1.00 92.44 115 ARG A CA 1
ATOM 902 C C . ARG A 1 115 ? -2.014 -1.410 -15.773 1.00 92.44 115 ARG A C 1
ATOM 904 O O . ARG A 1 115 ? -1.992 -0.602 -16.697 1.00 92.44 115 ARG A O 1
ATOM 911 N N . LEU A 1 116 ? -1.573 -1.123 -14.549 1.00 92.38 116 LEU A N 1
ATOM 912 C CA . LEU A 1 116 ? -1.122 0.210 -14.145 1.00 92.38 116 LEU A CA 1
ATOM 913 C C . LEU A 1 116 ? 0.333 0.501 -14.541 1.00 92.38 116 LEU A C 1
ATOM 915 O O . LEU A 1 116 ? 0.623 1.590 -15.034 1.00 92.38 116 LEU A O 1
ATOM 919 N N . THR A 1 117 ? 1.240 -0.461 -14.359 1.00 88.44 117 THR A N 1
ATOM 920 C CA . THR A 1 117 ? 2.683 -0.277 -14.598 1.00 88.44 117 THR A CA 1
ATOM 921 C C . THR A 1 117 ? 3.132 -0.762 -15.974 1.00 88.44 117 THR A C 1
ATOM 923 O O . THR A 1 117 ? 4.171 -0.337 -16.470 1.00 88.44 117 THR A O 1
ATOM 926 N N . GLY A 1 118 ? 2.371 -1.654 -16.615 1.00 84.38 118 GLY A N 1
ATOM 927 C CA . GLY A 1 118 ? 2.791 -2.353 -17.832 1.00 84.38 118 GLY A CA 1
ATOM 928 C C . GLY A 1 118 ? 3.769 -3.510 -17.582 1.00 84.38 118 GLY A C 1
ATOM 929 O O . GLY A 1 118 ? 4.151 -4.195 -18.531 1.00 84.38 118 GLY A O 1
ATOM 930 N N . HIS A 1 119 ? 4.156 -3.771 -16.328 1.00 72.56 119 HIS A N 1
ATOM 931 C CA . HIS A 1 119 ? 5.101 -4.825 -15.962 1.00 72.56 119 HIS A CA 1
ATOM 932 C C . HIS A 1 119 ? 4.382 -6.052 -15.390 1.00 72.56 119 HIS A C 1
ATOM 934 O O . HIS A 1 119 ? 3.499 -5.941 -14.543 1.00 72.56 119 HIS A O 1
ATOM 940 N N . ALA A 1 120 ? 4.767 -7.250 -15.843 1.00 60.91 120 ALA A N 1
ATOM 941 C CA . ALA A 1 120 ? 4.149 -8.497 -15.387 1.00 60.91 120 ALA A CA 1
ATOM 942 C C . ALA A 1 120 ? 4.551 -8.867 -13.947 1.00 60.91 120 ALA A C 1
ATOM 944 O O . ALA A 1 120 ? 3.746 -9.441 -13.215 1.00 60.91 120 ALA A O 1
ATOM 945 N N . THR A 1 121 ? 5.780 -8.547 -13.529 1.00 66.44 121 THR A N 1
ATOM 946 C CA . THR A 1 121 ? 6.304 -8.865 -12.191 1.00 66.44 121 THR A CA 1
ATOM 947 C C . THR A 1 121 ? 7.606 -8.106 -11.940 1.00 66.44 121 THR A C 1
ATOM 949 O O . THR A 1 121 ? 8.406 -7.929 -12.862 1.00 66.44 121 THR A O 1
ATOM 952 N N . ALA A 1 122 ? 7.835 -7.671 -10.700 1.00 70.00 122 ALA A N 1
ATOM 953 C CA . ALA A 1 122 ? 9.134 -7.162 -10.274 1.00 70.00 122 ALA A CA 1
ATOM 954 C C . ALA A 1 122 ? 10.181 -8.292 -10.286 1.00 70.00 122 ALA A C 1
ATOM 956 O O . ALA A 1 122 ? 9.861 -9.458 -10.051 1.00 70.00 122 ALA A O 1
ATOM 957 N N . SER A 1 123 ? 11.443 -7.970 -10.581 1.00 78.62 123 SER A N 1
ATOM 958 C CA . SER A 1 123 ? 12.517 -8.966 -10.518 1.00 78.62 123 SER A CA 1
ATOM 959 C C . SER A 1 123 ? 12.842 -9.319 -9.061 1.00 78.62 123 SER A C 1
ATOM 961 O O . SER A 1 123 ? 12.691 -8.491 -8.167 1.00 78.62 123 SER A O 1
ATOM 963 N N . ARG A 1 124 ? 13.395 -10.515 -8.808 1.00 82.81 124 ARG A N 1
ATOM 964 C CA . ARG A 1 124 ? 13.878 -10.897 -7.461 1.00 82.81 124 ARG A CA 1
ATOM 965 C C . ARG A 1 124 ? 14.875 -9.890 -6.869 1.00 82.81 124 ARG A C 1
ATOM 967 O O . ARG A 1 124 ? 14.922 -9.714 -5.657 1.00 82.81 124 ARG A O 1
ATOM 974 N N . ALA A 1 125 ? 15.669 -9.238 -7.719 1.00 85.12 125 ALA A N 1
ATOM 975 C CA . ALA A 1 125 ? 16.594 -8.192 -7.296 1.00 85.12 125 ALA A CA 1
ATOM 976 C C . ALA A 1 125 ? 15.859 -6.911 -6.866 1.00 85.12 125 ALA A C 1
ATOM 978 O O . ALA A 1 125 ? 16.250 -6.300 -5.874 1.00 85.12 125 ALA A O 1
ATOM 979 N N . ALA A 1 126 ? 14.784 -6.534 -7.567 1.00 84.56 126 ALA A N 1
ATOM 980 C CA . ALA A 1 126 ? 13.925 -5.422 -7.167 1.00 84.56 126 ALA A CA 1
ATOM 981 C C . ALA A 1 126 ? 13.232 -5.718 -5.829 1.00 84.56 126 ALA A C 1
ATOM 983 O O . ALA A 1 126 ? 13.320 -4.902 -4.920 1.00 84.56 126 ALA A O 1
ATOM 984 N N . ASP A 1 127 ? 12.670 -6.917 -5.656 1.00 88.00 127 ASP A N 1
ATOM 985 C CA . ASP A 1 127 ? 12.060 -7.344 -4.389 1.00 88.00 127 ASP A CA 1
ATOM 986 C C . ASP A 1 127 ? 13.047 -7.271 -3.212 1.00 88.00 127 ASP A C 1
ATOM 988 O O . ASP A 1 127 ? 12.692 -6.815 -2.127 1.00 88.00 127 ASP A O 1
ATOM 992 N N . ALA A 1 128 ? 14.296 -7.705 -3.411 1.00 89.88 128 ALA A N 1
ATOM 993 C CA . ALA A 1 128 ? 15.331 -7.636 -2.380 1.00 89.88 128 ALA A CA 1
ATOM 994 C C . ALA A 1 128 ? 15.733 -6.187 -2.051 1.00 89.88 128 ALA A C 1
ATOM 996 O O . ALA A 1 128 ? 15.925 -5.849 -0.884 1.00 89.88 128 ALA A O 1
ATOM 997 N N .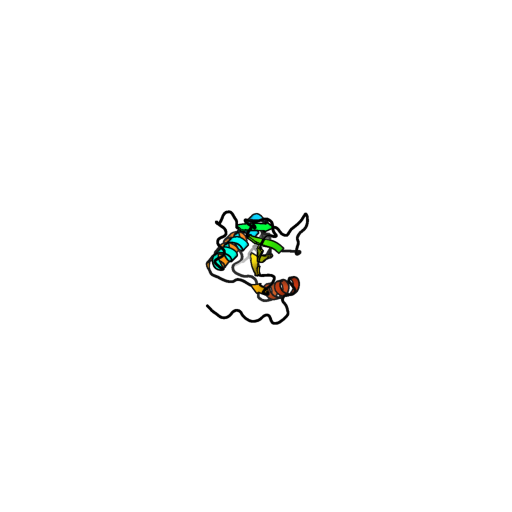 ALA A 1 129 ? 15.839 -5.320 -3.062 1.00 90.81 129 ALA A N 1
ATOM 998 C CA . ALA A 1 129 ? 16.136 -3.904 -2.862 1.00 90.81 129 ALA A CA 1
ATOM 999 C C . ALA A 1 129 ? 14.989 -3.171 -2.145 1.00 90.81 129 ALA A C 1
ATOM 1001 O O . ALA A 1 129 ? 15.235 -2.344 -1.265 1.00 90.81 129 ALA A O 1
ATOM 1002 N N . GLU A 1 130 ? 13.741 -3.498 -2.480 1.00 93.69 130 GLU A N 1
ATOM 1003 C CA . GLU A 1 130 ? 12.549 -2.975 -1.811 1.00 93.69 130 GLU A CA 1
ATOM 1004 C C . GLU A 1 130 ? 12.500 -3.424 -0.351 1.00 93.69 130 GLU A C 1
ATOM 1006 O O . GLU A 1 130 ? 12.390 -2.582 0.536 1.00 93.69 130 GLU A O 1
ATOM 1011 N N . ARG A 1 131 ? 12.680 -4.725 -0.094 1.00 92.50 131 ARG A N 1
ATOM 1012 C CA . ARG A 1 131 ? 12.747 -5.296 1.258 1.00 92.50 131 ARG A CA 1
ATOM 1013 C C . ARG A 1 131 ? 13.774 -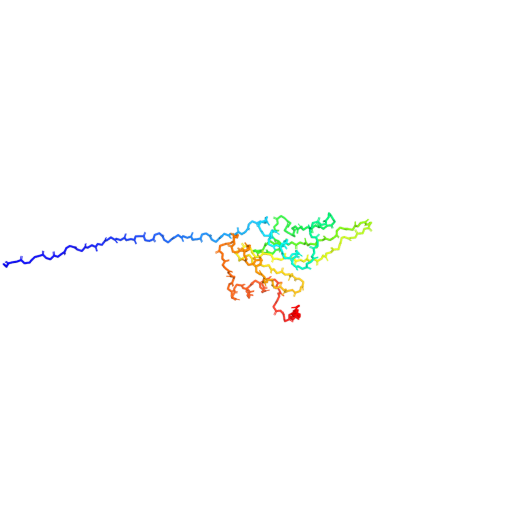4.573 2.133 1.00 92.50 131 ARG A C 1
ATOM 1015 O O . ARG A 1 131 ? 13.432 -4.156 3.237 1.00 92.50 131 ARG A O 1
ATOM 1022 N N . LYS A 1 132 ? 14.975 -4.336 1.598 1.00 92.25 132 LYS A N 1
ATOM 1023 C CA . LYS A 1 132 ? 16.035 -3.575 2.271 1.00 92.25 132 LYS A CA 1
ATOM 1024 C C . LYS A 1 132 ? 15.648 -2.138 2.555 1.00 92.25 132 LYS A C 1
ATOM 1026 O O . LYS A 1 132 ? 15.889 -1.632 3.645 1.00 92.25 132 LYS A O 1
ATOM 1031 N N . THR A 1 133 ? 15.019 -1.483 1.586 1.00 92.62 133 THR A N 1
ATOM 1032 C CA . THR A 1 133 ? 14.532 -0.108 1.757 1.00 92.62 133 THR A CA 1
ATOM 1033 C C . THR A 1 133 ? 13.493 -0.009 2.874 1.00 92.62 133 THR A C 1
ATOM 1035 O O . THR A 1 133 ? 13.471 0.977 3.602 1.00 92.62 133 THR A O 1
ATOM 1038 N N . LEU A 1 134 ? 12.667 -1.044 3.033 1.00 92.00 134 LEU A N 1
ATOM 1039 C CA . LEU A 1 134 ? 11.630 -1.132 4.059 1.00 92.00 134 LEU A CA 1
ATOM 1040 C C . LEU A 1 134 ? 12.159 -1.576 5.434 1.00 92.00 134 LEU A C 1
ATOM 1042 O O . LEU A 1 134 ? 11.390 -1.615 6.388 1.00 92.00 134 LEU A O 1
ATOM 1046 N N . GLY A 1 135 ? 13.445 -1.927 5.556 1.00 91.38 135 GLY A N 1
ATOM 1047 C CA . GLY A 1 135 ? 14.004 -2.501 6.785 1.00 91.38 135 GLY A CA 1
ATOM 1048 C C . GLY A 1 135 ? 13.537 -3.936 7.064 1.00 91.38 135 GLY A C 1
ATOM 1049 O O . GLY A 1 135 ? 13.637 -4.415 8.191 1.00 91.38 135 GLY A O 1
ATOM 1050 N N . CYS A 1 136 ? 13.054 -4.644 6.042 1.00 87.44 136 CYS A N 1
ATOM 1051 C CA . CYS A 1 136 ? 12.428 -5.965 6.135 1.00 87.44 136 CYS A CA 1
ATOM 1052 C C . CYS A 1 136 ? 13.395 -7.144 5.902 1.00 87.44 136 CYS A C 1
ATOM 1054 O O . CYS A 1 136 ? 12.992 -8.225 5.453 1.00 87.44 136 CYS A O 1
ATOM 1056 N N . ASP A 1 137 ? 14.682 -6.933 6.180 1.00 77.88 137 ASP A N 1
ATOM 1057 C CA . ASP A 1 137 ? 15.781 -7.864 5.878 1.00 77.88 137 ASP A CA 1
ATOM 1058 C C . ASP A 1 137 ? 15.962 -8.964 6.926 1.00 77.88 137 ASP A C 1
ATOM 1060 O O . ASP A 1 137 ? 16.615 -9.977 6.668 1.00 77.88 137 ASP A O 1
ATOM 1064 N N . ALA A 1 138 ? 15.381 -8.779 8.112 1.00 62.91 138 ALA A N 1
ATOM 1065 C CA . ALA A 1 138 ? 15.347 -9.809 9.136 1.00 62.91 138 ALA A CA 1
ATOM 1066 C C . ALA A 1 138 ? 14.385 -10.940 8.718 1.00 62.91 138 ALA A C 1
ATOM 1068 O O . ALA A 1 138 ? 13.374 -10.679 8.059 1.00 62.91 138 ALA A O 1
ATOM 1069 N N . PRO A 1 139 ? 14.650 -12.204 9.097 1.00 49.12 139 PRO A N 1
ATOM 1070 C CA . PRO A 1 139 ? 13.731 -13.304 8.831 1.00 49.12 139 PRO A CA 1
ATOM 1071 C C . PRO A 1 139 ? 12.435 -13.124 9.643 1.00 49.12 139 PRO A C 1
ATOM 1073 O O . PRO A 1 139 ? 12.305 -13.624 10.757 1.00 49.12 139 PRO A O 1
ATOM 1076 N N . GLY A 1 140 ? 11.463 -12.404 9.080 1.00 49.41 140 GLY A N 1
ATOM 1077 C CA . GLY A 1 140 ? 10.085 -12.383 9.564 1.00 49.41 140 GLY A CA 1
ATOM 1078 C C . GLY A 1 140 ? 9.452 -13.766 9.400 1.00 49.41 140 GLY A C 1
ATOM 1079 O O . GLY A 1 140 ? 9.687 -14.450 8.398 1.00 49.41 140 GLY A O 1
ATOM 1080 N N . LYS A 1 141 ? 8.681 -14.212 10.403 1.00 42.09 141 LYS A N 1
ATOM 1081 C CA . LYS A 1 141 ? 7.944 -15.484 10.361 1.00 42.09 141 LYS A CA 1
ATOM 1082 C C . LYS A 1 141 ? 7.147 -15.562 9.059 1.00 42.09 141 LYS A C 1
ATOM 1084 O O . LYS A 1 141 ? 6.346 -14.682 8.767 1.00 42.09 141 LYS A O 1
ATOM 1089 N N . ARG A 1 142 ? 7.358 -16.634 8.289 1.00 44.28 142 ARG A N 1
ATOM 1090 C CA . ARG A 1 142 ? 6.524 -16.939 7.120 1.00 44.28 142 ARG A CA 1
ATOM 1091 C C . ARG A 1 142 ? 5.051 -16.958 7.556 1.00 44.28 142 ARG A C 1
ATOM 1093 O O . ARG A 1 142 ? 4.751 -17.668 8.518 1.00 44.28 142 ARG A O 1
ATOM 1100 N N . PRO A 1 143 ? 4.148 -16.257 6.856 1.00 47.81 143 PRO A N 1
ATOM 1101 C CA . PRO A 1 143 ? 2.719 -16.467 7.031 1.00 47.81 143 PRO A CA 1
ATOM 1102 C C . PRO A 1 143 ? 2.410 -17.924 6.687 1.00 47.81 143 PRO A C 1
ATOM 1104 O O . PRO A 1 143 ? 2.872 -18.438 5.662 1.00 47.81 143 PRO A O 1
ATOM 1107 N N . GLY A 1 144 ? 1.690 -18.610 7.574 1.00 39.47 144 GLY A N 1
ATOM 1108 C CA . GLY A 1 144 ? 1.143 -19.929 7.278 1.00 39.47 144 GLY A CA 1
ATOM 1109 C C . GLY A 1 144 ? 0.235 -19.827 6.057 1.00 39.47 144 GLY A C 1
ATOM 1110 O O . GLY A 1 144 ? -0.518 -18.866 5.928 1.00 39.47 144 GLY A O 1
ATOM 1111 N N . LYS A 1 145 ? 0.347 -20.790 5.141 1.00 34.91 145 LYS A N 1
ATOM 1112 C CA . LYS A 1 145 ? -0.597 -20.919 4.030 1.00 34.91 145 LYS A CA 1
ATOM 1113 C C . LYS A 1 145 ? -2.009 -21.057 4.611 1.00 34.91 145 LYS A C 1
ATOM 1115 O O . LYS A 1 145 ? -2.208 -21.947 5.438 1.00 34.91 145 LYS A O 1
ATOM 1120 N N . ALA A 1 146 ? -2.922 -20.181 4.198 1.00 37.69 146 ALA A N 1
ATOM 1121 C CA . ALA A 1 146 ? -4.355 -20.454 4.261 1.00 37.69 146 ALA A CA 1
ATOM 1122 C C . ALA A 1 146 ? -4.714 -21.545 3.241 1.00 37.69 146 ALA A C 1
ATOM 1124 O O . ALA A 1 146 ? -4.040 -21.596 2.181 1.00 37.69 146 ALA A O 1
#

Foldseek 3Di:
DDDDDDDDDDPPPPPPPPPPPQQFADLVLLLVLVVVVCVVVVNPCVPPQWDWDWPADVHAPAPQWTKIWIWGHDPDPDDIHTPFIWTQRRRQRWIATLPQRDTDDDDVSQVSSCVRRVDNGDDPVRSVVVCVSSVNPPPRDDPDDD

Secondary structure (DSSP, 8-state):
-----PPPP--------------PPPHHHHHHHHHHHHHHTT--TTSTTEEEEE--SSS-SSTTEEEEEEEE--SSSSPPEEEEEEEEETTT--EEETTTTEEP--HHHHHHHHHHHS-S---HHHHHHHHHHTT--S-PPPPPP-

pLDDT: mean 84.06, std 18.76, range [34.91, 98.5]

InterPro domains:
  IPR041600 Effector immunity protein Tgi2PP [PF18250] (42-84)

Organism: Acidobacterium capsulatum (strain ATCC 51196 / DSM 11244 / BCRC 80197 / JCM 7670 / NBRC 15755 / NCIMB 13165 / 161) (NCBI:txid240015)

Sequence (146 aa):
MKQYFGWFALMAWLGLTPVAHARTLTQAQARELAVTVAWHEGIPVSDEHIEVDTMDAGAPYLKGFASFLVLRESTTPGPDTTLARYAVNRSSGNVWEMTECRRYDFAALDALRKRLTGHATASRAADAAERKTLGCDAPGKRPGKA

Radius of gyration: 23.02 Å; chains: 1; bounding box: 49×38×94 Å